Protein AF-A0A6C0DYZ7-F1 (afdb_monomer_lite)

Foldseek 3Di:
DAEAAVVVVVVPFDEEEDAPDADLVSQVVVCVVVVGFKYKYKYKDKDWAQALVPFDADPVRWTKDKDFDDLSFQKKFPKDKPPDDPQKQKWKQWANDIDHNVLDGMDGCLLAVPITIIIMITGNDGDDGTDMMMIMIMGMHGDPVVSVVNNDYFYDYSFWTRHPNRIDGD

Radius of gyration: 17.22 Å; chains: 1; bounding box: 36×36×48 Å

Structure (mmCIF, N/CA/C/O backbone):
data_AF-A0A6C0DYZ7-F1
#
_entry.id   AF-A0A6C0DYZ7-F1
#
loop_
_atom_site.group_PDB
_atom_site.id
_atom_site.type_symbol
_atom_site.label_atom_id
_atom_site.label_alt_id
_atom_site.label_comp_id
_atom_site.label_asym_id
_atom_site.label_entity_id
_atom_site.label_seq_id
_atom_site.pdbx_PDB_ins_code
_atom_site.Cartn_x
_atom_site.Cartn_y
_atom_site.Cartn_z
_atom_site.occupancy
_atom_site.B_iso_or_equiv
_atom_site.auth_seq_id
_atom_site.auth_comp_id
_atom_site.auth_asym_id
_atom_site.auth_atom_id
_atom_site.pdbx_PDB_model_num
ATOM 1 N N . MET A 1 1 ? 19.103 14.067 -11.390 1.00 76.19 1 MET A N 1
ATOM 2 C CA . MET A 1 1 ? 18.031 13.194 -10.866 1.00 76.19 1 MET A CA 1
ATOM 3 C C . MET A 1 1 ? 16.861 13.281 -11.831 1.00 76.19 1 MET A C 1
ATOM 5 O O . MET A 1 1 ? 16.447 14.393 -12.130 1.00 76.19 1 MET A O 1
ATOM 9 N N . ASN A 1 2 ? 16.409 12.158 -12.394 1.00 92.50 2 ASN A N 1
ATOM 10 C CA . ASN A 1 2 ? 15.267 12.148 -13.316 1.00 92.50 2 ASN A CA 1
ATOM 11 C C . ASN A 1 2 ? 13.957 12.341 -12.534 1.00 92.50 2 ASN A C 1
ATOM 13 O O . ASN A 1 2 ? 13.883 11.895 -11.391 1.00 92.50 2 ASN A O 1
ATOM 17 N N . THR A 1 3 ? 12.948 12.979 -13.130 1.00 97.12 3 THR A N 1
ATOM 18 C CA . THR A 1 3 ? 11.605 13.087 -12.534 1.00 97.12 3 THR A CA 1
ATOM 19 C C . THR A 1 3 ? 10.649 12.155 -13.268 1.00 97.12 3 THR A C 1
ATOM 21 O O . THR A 1 3 ? 10.633 12.126 -14.495 1.00 97.12 3 THR A O 1
ATOM 24 N N . ILE A 1 4 ? 9.866 11.379 -12.525 1.00 97.62 4 ILE A N 1
ATOM 25 C CA . ILE A 1 4 ? 8.902 10.413 -13.049 1.00 97.62 4 ILE A CA 1
ATOM 26 C C . ILE A 1 4 ? 7.513 10.791 -12.540 1.00 97.62 4 ILE A C 1
ATOM 28 O O . ILE A 1 4 ? 7.308 10.916 -11.334 1.00 97.62 4 ILE A O 1
ATOM 32 N N . ASN A 1 5 ? 6.549 10.924 -13.451 1.00 97.06 5 ASN A N 1
ATOM 33 C CA . ASN A 1 5 ? 5.136 10.891 -13.095 1.00 97.06 5 ASN A CA 1
ATOM 34 C C . ASN A 1 5 ? 4.718 9.424 -12.899 1.00 97.06 5 ASN A C 1
ATOM 36 O O . ASN A 1 5 ? 4.830 8.614 -13.822 1.00 97.06 5 ASN A O 1
ATOM 40 N N . TYR A 1 6 ? 4.278 9.065 -11.694 1.00 95.75 6 TYR A N 1
ATOM 41 C CA . TYR A 1 6 ? 3.968 7.680 -11.340 1.00 95.75 6 TYR A CA 1
ATOM 42 C C . TYR A 1 6 ? 2.795 7.111 -12.146 1.00 95.75 6 TYR A C 1
ATOM 44 O O . TYR A 1 6 ? 2.868 5.987 -12.645 1.00 95.75 6 TYR A O 1
ATOM 52 N N . ASN A 1 7 ? 1.742 7.908 -12.327 1.00 94.50 7 ASN A N 1
ATOM 53 C CA . ASN A 1 7 ? 0.546 7.498 -13.054 1.00 94.50 7 ASN A CA 1
ATOM 54 C C . ASN A 1 7 ? 0.861 7.183 -14.525 1.00 94.50 7 ASN A C 1
ATOM 56 O O . ASN A 1 7 ? 0.364 6.199 -15.071 1.00 94.50 7 ASN A O 1
ATOM 60 N N . GLU A 1 8 ? 1.710 7.982 -15.172 1.00 96.06 8 GLU A N 1
ATOM 61 C CA . GLU A 1 8 ? 2.194 7.702 -16.529 1.00 96.06 8 GLU A CA 1
ATOM 62 C C . GLU A 1 8 ? 3.143 6.503 -16.566 1.00 96.06 8 GLU A C 1
ATOM 64 O O . GLU A 1 8 ? 3.070 5.681 -17.480 1.00 96.06 8 GLU A O 1
ATOM 69 N N . PHE A 1 9 ? 4.017 6.369 -15.566 1.00 95.56 9 PHE A N 1
ATOM 70 C CA . PHE A 1 9 ? 4.931 5.238 -15.458 1.00 95.56 9 PHE A CA 1
ATOM 71 C C . PHE A 1 9 ? 4.177 3.906 -15.403 1.00 95.56 9 PHE A C 1
ATOM 73 O O . PHE A 1 9 ? 4.441 3.041 -16.233 1.00 95.56 9 PHE A O 1
ATOM 80 N N . ILE A 1 10 ? 3.206 3.757 -14.495 1.00 95.19 10 ILE A N 1
ATOM 81 C CA . ILE A 1 10 ? 2.437 2.513 -14.331 1.00 95.19 10 ILE A CA 1
ATOM 82 C C . ILE A 1 10 ? 1.610 2.175 -15.572 1.00 95.19 10 ILE A C 1
ATOM 84 O O . ILE A 1 10 ? 1.558 1.010 -15.963 1.00 95.19 10 ILE A O 1
ATOM 88 N N . LYS A 1 11 ? 0.998 3.172 -16.228 1.00 95.31 11 LYS A N 1
ATOM 89 C CA . LYS A 1 11 ? 0.181 2.957 -17.439 1.00 95.31 11 LYS A CA 1
ATOM 90 C C . LYS A 1 11 ? 0.958 2.331 -18.598 1.00 95.31 11 LYS A C 1
ATOM 92 O O . LYS A 1 11 ? 0.350 1.682 -19.442 1.00 95.31 11 LYS A O 1
ATOM 97 N N . ASN A 1 12 ? 2.274 2.521 -18.639 1.00 94.81 12 ASN A N 1
ATOM 98 C CA . ASN A 1 12 ? 3.136 2.014 -19.705 1.00 94.81 12 ASN A CA 1
ATOM 99 C C . ASN A 1 12 ? 3.714 0.616 -19.420 1.00 94.81 12 ASN A C 1
ATOM 101 O O . ASN A 1 12 ? 4.513 0.119 -20.212 1.00 94.81 12 ASN A O 1
ATOM 105 N N . LEU A 1 13 ? 3.353 -0.018 -18.300 1.00 96.19 13 LEU A N 1
ATOM 106 C CA . LEU A 1 13 ? 3.881 -1.324 -17.911 1.00 96.19 13 LEU A CA 1
ATOM 107 C C . LEU A 1 13 ? 2.876 -2.445 -18.160 1.00 96.19 13 LEU A C 1
ATOM 109 O O . LEU A 1 13 ? 1.675 -2.307 -17.933 1.00 96.19 13 LEU A O 1
ATOM 113 N N . THR A 1 14 ? 3.393 -3.609 -18.550 1.00 96.69 14 THR A N 1
ATOM 114 C CA . THR A 1 14 ? 2.618 -4.850 -18.553 1.00 96.69 14 THR A CA 1
ATOM 115 C C . THR A 1 14 ? 2.570 -5.415 -17.138 1.00 96.69 14 THR A C 1
ATOM 117 O O . THR A 1 14 ? 3.586 -5.863 -16.600 1.00 96.69 14 THR A O 1
ATOM 120 N N . ILE A 1 15 ? 1.378 -5.417 -16.546 1.00 97.00 15 ILE A N 1
ATOM 121 C CA . ILE A 1 15 ? 1.140 -5.883 -15.179 1.00 97.00 15 ILE A CA 1
ATOM 122 C C . ILE A 1 15 ? 0.186 -7.076 -15.224 1.00 97.00 15 ILE A C 1
ATOM 124 O O . ILE A 1 15 ? -0.907 -6.964 -15.778 1.00 97.00 15 ILE A O 1
ATOM 128 N N . LYS A 1 16 ? 0.563 -8.209 -14.620 1.00 97.44 16 LYS A N 1
ATOM 129 C CA . LYS A 1 16 ? -0.352 -9.351 -14.428 1.00 97.44 16 LYS A CA 1
ATOM 130 C C . LYS A 1 16 ? -0.602 -9.621 -12.954 1.00 97.44 16 LYS A C 1
ATOM 132 O O . LYS A 1 16 ? 0.279 -9.450 -12.116 1.00 97.44 16 LYS A O 1
ATOM 137 N N . HIS A 1 17 ? -1.808 -10.075 -12.641 1.00 97.50 17 HIS A N 1
ATOM 138 C CA . HIS A 1 17 ? -2.162 -10.525 -11.302 1.00 97.50 17 HIS A CA 1
ATOM 139 C C . HIS A 1 17 ? -1.966 -12.035 -11.162 1.00 97.50 17 HIS A C 1
ATOM 141 O O . HIS A 1 17 ? -2.409 -12.796 -12.021 1.00 97.50 17 HIS A O 1
ATOM 147 N N . CYS A 1 18 ? -1.322 -12.462 -10.078 1.00 97.25 18 CYS A N 1
ATOM 148 C CA . CYS A 1 18 ? -1.183 -13.862 -9.708 1.00 97.25 18 CYS A CA 1
ATOM 149 C C . CYS A 1 18 ? -2.230 -14.221 -8.650 1.00 97.25 18 CYS A C 1
ATOM 151 O O . CYS A 1 18 ? -2.113 -13.836 -7.488 1.00 97.25 18 CYS A O 1
ATOM 153 N N . ASN A 1 19 ? -3.245 -14.987 -9.055 1.00 95.12 19 ASN A N 1
ATOM 154 C CA . ASN A 1 19 ? -4.338 -15.406 -8.168 1.00 95.12 19 ASN A CA 1
ATOM 155 C C . ASN A 1 19 ? -3.908 -16.440 -7.114 1.00 95.12 19 ASN A C 1
ATOM 157 O O . ASN A 1 19 ? -4.602 -16.636 -6.119 1.00 95.12 19 ASN A O 1
ATOM 161 N N . THR A 1 20 ? -2.806 -17.153 -7.351 1.00 94.44 20 THR A N 1
ATOM 162 C CA . THR A 1 20 ? -2.346 -18.255 -6.494 1.00 94.44 20 THR A CA 1
ATOM 163 C C . THR A 1 20 ? -1.288 -17.820 -5.486 1.00 94.44 20 THR A C 1
ATOM 165 O O . THR A 1 20 ? -1.137 -18.474 -4.452 1.00 94.44 20 THR A O 1
ATOM 168 N N . ALA A 1 21 ? -0.576 -16.722 -5.753 1.00 95.19 21 ALA A N 1
ATOM 169 C CA . ALA A 1 21 ? 0.448 -16.208 -4.859 1.00 95.19 21 ALA A CA 1
ATOM 170 C C . ALA A 1 21 ? -0.175 -15.612 -3.591 1.00 95.19 21 ALA A C 1
ATOM 172 O O . ALA A 1 21 ? -1.051 -14.750 -3.648 1.00 95.19 21 ALA A O 1
ATOM 173 N N . LYS A 1 22 ? 0.316 -16.064 -2.434 1.00 89.81 22 LY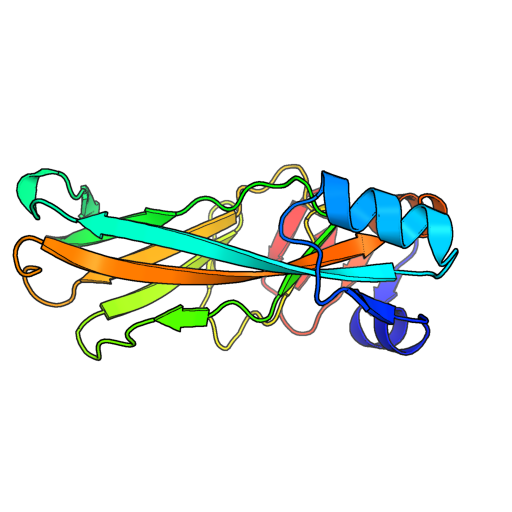S A N 1
ATOM 174 C CA . LYS A 1 22 ? -0.134 -15.609 -1.104 1.00 89.81 22 LYS A CA 1
ATOM 175 C C . LYS A 1 22 ? 0.942 -14.844 -0.338 1.00 89.81 22 LYS A C 1
ATOM 177 O O . LYS A 1 22 ? 0.695 -14.365 0.763 1.00 89.81 22 LYS A O 1
ATOM 182 N N . ASN A 1 23 ? 2.152 -14.785 -0.882 1.00 93.00 23 ASN A N 1
ATOM 183 C CA . ASN A 1 23 ? 3.322 -14.170 -0.268 1.00 93.00 23 ASN A CA 1
ATOM 184 C C . ASN A 1 23 ? 4.342 -13.780 -1.348 1.00 93.00 23 ASN A C 1
ATOM 186 O O . ASN A 1 23 ? 4.192 -14.149 -2.514 1.00 93.00 23 ASN A O 1
ATOM 190 N N . PHE A 1 24 ? 5.389 -13.064 -0.937 1.00 94.38 24 PHE A N 1
ATOM 191 C CA . PHE A 1 24 ? 6.457 -12.612 -1.829 1.00 94.38 24 PHE A CA 1
ATOM 192 C C . PHE A 1 24 ? 7.108 -13.761 -2.610 1.00 94.38 24 PHE A C 1
ATOM 194 O O . PHE A 1 24 ? 7.247 -13.662 -3.823 1.00 94.38 24 PHE A O 1
ATOM 201 N N . GLN A 1 25 ? 7.446 -14.870 -1.944 1.00 94.69 25 GLN A N 1
ATOM 202 C CA . GLN A 1 25 ? 8.148 -15.998 -2.566 1.00 94.69 25 GLN A CA 1
ATOM 203 C C . GLN A 1 25 ? 7.355 -16.607 -3.734 1.00 94.69 25 GLN A C 1
ATOM 205 O O . GLN A 1 25 ? 7.865 -16.715 -4.846 1.00 94.69 25 GLN A O 1
ATOM 210 N N . SER A 1 26 ? 6.082 -16.938 -3.508 1.00 95.12 26 SER A N 1
ATOM 211 C CA . SER A 1 26 ? 5.203 -17.484 -4.556 1.00 95.12 26 SER A CA 1
ATOM 212 C C . SER A 1 26 ? 4.940 -16.486 -5.693 1.00 95.12 26 SER A C 1
ATOM 214 O O . SER A 1 26 ? 4.834 -16.876 -6.856 1.00 95.12 26 SER A O 1
ATOM 216 N N . ALA A 1 27 ? 4.874 -15.187 -5.388 1.00 96.00 27 ALA A N 1
ATOM 217 C CA . ALA A 1 27 ? 4.753 -14.147 -6.406 1.00 96.00 27 ALA A CA 1
ATOM 218 C C . ALA A 1 27 ? 6.046 -13.977 -7.224 1.00 96.00 27 ALA A C 1
ATOM 220 O O . ALA A 1 27 ? 5.977 -13.746 -8.432 1.00 96.00 27 ALA A O 1
ATOM 221 N N . LEU A 1 28 ? 7.215 -14.123 -6.593 1.00 94.94 28 LEU A N 1
ATOM 222 C CA . LEU A 1 28 ? 8.518 -14.064 -7.250 1.00 94.94 28 LEU A CA 1
ATOM 223 C C . LEU A 1 28 ? 8.712 -15.241 -8.214 1.00 94.94 28 LEU A C 1
ATOM 225 O O . LEU A 1 28 ? 9.162 -15.038 -9.339 1.00 94.94 28 LEU A O 1
ATOM 229 N N . GLU A 1 29 ? 8.326 -16.452 -7.812 1.00 95.25 29 GLU A N 1
ATOM 230 C CA . GLU A 1 29 ? 8.347 -17.637 -8.681 1.00 95.25 29 GLU A CA 1
ATOM 231 C C . GLU A 1 29 ? 7.492 -17.428 -9.937 1.00 95.25 29 GLU A C 1
ATOM 233 O O . GLU A 1 29 ? 7.956 -17.668 -11.054 1.00 95.25 29 GLU A O 1
ATOM 238 N N . TYR A 1 30 ? 6.278 -16.898 -9.769 1.00 95.81 30 TYR A N 1
ATOM 239 C CA . TYR A 1 30 ? 5.398 -16.554 -10.885 1.00 95.81 30 TYR A CA 1
ATOM 240 C C . TYR A 1 30 ? 5.999 -15.462 -11.785 1.00 95.81 30 TYR A C 1
ATOM 242 O O . TYR A 1 30 ? 5.983 -15.577 -13.009 1.00 95.81 30 TYR A O 1
ATOM 250 N N . TYR A 1 31 ? 6.594 -14.421 -11.195 1.00 95.19 31 TYR A N 1
ATOM 251 C CA . TYR A 1 31 ? 7.293 -13.370 -11.939 1.00 95.19 31 TYR A CA 1
ATOM 252 C C . TYR A 1 31 ? 8.418 -13.928 -12.827 1.00 95.19 31 TYR A C 1
ATOM 254 O O . TYR A 1 31 ? 8.509 -13.564 -14.002 1.00 95.19 31 TYR A O 1
ATOM 262 N N . VAL A 1 32 ? 9.240 -14.844 -12.301 1.00 93.62 32 VAL A N 1
ATOM 263 C CA . VAL A 1 32 ? 10.344 -15.475 -13.048 1.00 93.62 32 VAL A CA 1
ATOM 264 C C . VAL A 1 32 ? 9.833 -16.290 -14.242 1.00 93.62 32 VAL A C 1
ATOM 266 O O . VAL A 1 32 ? 10.481 -16.306 -15.292 1.00 93.62 32 VAL A O 1
ATOM 269 N N . GLN A 1 33 ? 8.677 -16.943 -14.102 1.00 93.25 33 GLN A N 1
ATOM 270 C CA . GLN A 1 33 ? 8.045 -17.714 -15.176 1.00 93.25 33 GLN A CA 1
ATOM 271 C C . GLN A 1 33 ? 7.471 -16.811 -16.274 1.00 93.25 33 GLN A C 1
ATOM 273 O O . GLN A 1 33 ? 7.686 -17.068 -17.457 1.00 93.25 33 GLN A O 1
ATOM 278 N N . GLU A 1 34 ? 6.777 -15.740 -15.890 1.00 92.31 34 GLU A N 1
ATOM 279 C CA . GLU A 1 34 ? 6.059 -14.868 -16.824 1.00 92.31 34 GLU A CA 1
ATOM 280 C C . GLU A 1 34 ? 6.963 -13.875 -17.567 1.00 92.31 34 GLU A C 1
ATOM 282 O O . GLU A 1 34 ? 6.628 -13.469 -18.679 1.00 92.31 34 GLU A O 1
ATOM 287 N N . ARG A 1 35 ? 8.096 -13.466 -16.971 1.00 87.56 35 ARG A N 1
ATOM 288 C CA . ARG A 1 35 ? 9.039 -12.477 -17.542 1.00 87.56 35 ARG A CA 1
ATOM 289 C C . ARG A 1 35 ? 8.364 -11.177 -18.011 1.00 87.56 35 ARG A C 1
ATOM 291 O O . ARG A 1 35 ? 8.661 -10.650 -19.082 1.00 87.56 35 ARG A O 1
ATOM 298 N N . ILE A 1 36 ? 7.444 -10.665 -17.202 1.00 93.56 36 ILE A N 1
ATOM 299 C CA . ILE A 1 36 ? 6.714 -9.409 -17.439 1.00 93.56 36 ILE A CA 1
ATOM 300 C C . ILE A 1 36 ? 7.305 -8.256 -16.625 1.00 93.56 36 ILE A C 1
ATOM 302 O O . ILE A 1 36 ? 8.150 -8.472 -15.765 1.00 93.56 36 ILE A O 1
ATOM 306 N N . ASN A 1 37 ? 6.837 -7.024 -16.850 1.00 96.50 37 ASN A N 1
ATOM 307 C CA . ASN A 1 37 ? 7.344 -5.868 -16.106 1.00 96.50 37 ASN A CA 1
ATOM 308 C C . ASN A 1 37 ? 7.025 -5.947 -14.608 1.00 96.50 37 ASN A C 1
ATOM 310 O O . ASN A 1 37 ? 7.877 -5.619 -13.781 1.00 96.50 37 ASN A O 1
ATOM 314 N N . MET A 1 38 ? 5.793 -6.339 -14.261 1.00 97.00 38 MET A N 1
ATOM 315 C CA . MET A 1 38 ? 5.340 -6.409 -12.873 1.00 97.00 38 MET A CA 1
ATOM 316 C C . MET A 1 38 ? 4.308 -7.513 -12.646 1.00 97.00 38 MET A C 1
ATOM 318 O O . MET A 1 38 ? 3.418 -7.739 -13.467 1.00 97.00 38 MET A O 1
ATOM 322 N N . VAL A 1 39 ? 4.375 -8.133 -11.472 1.00 97.69 39 VAL A N 1
ATOM 323 C CA . VAL A 1 39 ? 3.362 -9.053 -10.947 1.00 97.69 39 VAL A CA 1
ATOM 324 C C . VAL A 1 39 ? 2.685 -8.418 -9.744 1.00 97.69 39 VAL A C 1
ATOM 326 O O . VAL A 1 39 ? 3.351 -7.824 -8.900 1.00 97.69 39 VAL A O 1
ATOM 329 N N . THR A 1 40 ? 1.369 -8.589 -9.638 1.00 97.88 40 THR A N 1
ATOM 330 C CA . THR A 1 40 ? 0.615 -8.273 -8.419 1.00 97.88 40 THR A CA 1
ATOM 331 C C . THR A 1 40 ? 0.121 -9.529 -7.725 1.00 97.88 40 THR A C 1
ATOM 333 O O . THR A 1 40 ? -0.180 -10.524 -8.380 1.00 97.88 40 THR A O 1
ATOM 336 N N . TYR A 1 41 ? -0.015 -9.469 -6.405 1.00 97.56 41 TYR A N 1
ATOM 337 C CA . TYR A 1 41 ? -0.592 -10.532 -5.585 1.00 97.56 41 TYR A CA 1
ATOM 338 C C . TYR A 1 41 ? -1.260 -9.938 -4.345 1.00 97.56 41 TYR A C 1
ATOM 340 O O . TYR A 1 41 ? -0.892 -8.852 -3.890 1.00 97.56 41 TYR A O 1
ATOM 348 N N . ASN A 1 42 ? -2.246 -10.641 -3.793 1.00 96.94 42 ASN A N 1
ATOM 349 C CA . ASN A 1 42 ? -2.959 -10.180 -2.606 1.00 96.94 42 ASN A CA 1
ATOM 350 C C . ASN A 1 42 ? -2.402 -10.852 -1.349 1.00 96.94 42 ASN A C 1
ATOM 352 O O . ASN A 1 42 ? -2.137 -12.054 -1.338 1.00 96.94 42 ASN A O 1
ATOM 356 N N . THR A 1 43 ? -2.280 -10.088 -0.269 1.00 95.50 43 THR A N 1
ATOM 357 C CA . THR A 1 43 ? -2.057 -10.622 1.078 1.00 95.50 43 THR A CA 1
ATOM 358 C C . THR A 1 43 ? -3.233 -10.259 1.969 1.00 95.50 43 THR A C 1
ATOM 360 O O . THR A 1 43 ? -3.923 -9.262 1.759 1.00 95.50 43 THR A O 1
ATOM 363 N N . THR A 1 44 ? -3.518 -11.116 2.944 1.00 95.12 44 THR A N 1
ATOM 364 C CA . THR A 1 44 ? -4.576 -10.902 3.934 1.00 95.12 44 THR A CA 1
ATOM 365 C C . THR A 1 44 ? -4.016 -11.231 5.300 1.00 95.12 44 THR A C 1
ATOM 367 O O . THR A 1 44 ? -3.533 -12.340 5.518 1.00 95.12 44 THR A O 1
ATOM 370 N N . ASN A 1 45 ? -4.079 -10.263 6.204 1.00 94.00 45 ASN A N 1
ATOM 371 C CA . ASN A 1 45 ? -3.619 -10.407 7.576 1.00 94.00 45 ASN A CA 1
ATOM 372 C C . ASN A 1 45 ? -4.836 -10.386 8.492 1.00 94.00 45 ASN A C 1
ATOM 374 O O . ASN A 1 45 ? -5.619 -9.441 8.440 1.00 94.00 45 ASN A O 1
ATOM 378 N N . LYS A 1 46 ? -5.000 -11.438 9.293 1.00 93.88 46 LYS A N 1
ATOM 379 C CA . LYS A 1 46 ? -6.094 -11.579 10.253 1.00 93.88 46 LYS A CA 1
ATOM 380 C C . LYS A 1 46 ? -5.623 -11.137 11.636 1.00 93.88 46 LYS A C 1
ATOM 382 O O . LYS A 1 46 ? -4.570 -11.580 12.089 1.00 93.88 46 LYS A O 1
ATOM 387 N N . PHE A 1 47 ? -6.435 -10.338 12.315 1.00 90.56 47 PHE A N 1
ATOM 388 C CA . PHE A 1 47 ? -6.171 -9.832 13.655 1.00 90.56 47 PHE A CA 1
ATOM 389 C C . PHE A 1 47 ? -7.350 -10.111 14.579 1.00 90.56 47 PHE A C 1
ATOM 391 O O . PHE A 1 47 ? -8.506 -10.022 14.171 1.00 90.56 47 PHE A O 1
ATOM 398 N N . LEU A 1 48 ? -7.038 -10.423 15.836 1.00 88.19 48 LEU A N 1
ATOM 399 C CA . LEU A 1 48 ? -8.013 -10.597 16.905 1.00 88.19 48 LEU A CA 1
ATOM 400 C C . LE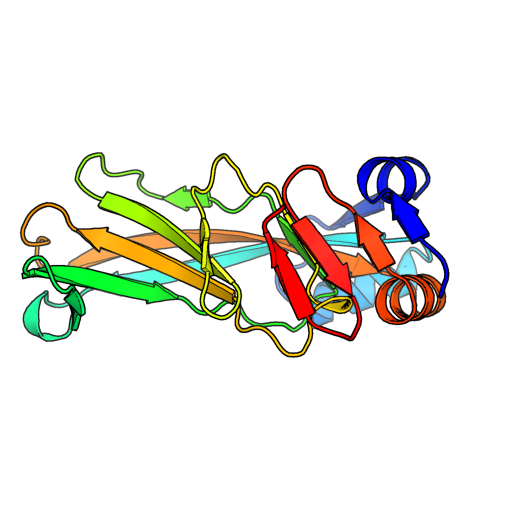U A 1 48 ? -7.587 -9.754 18.107 1.00 88.19 48 LEU A C 1
ATOM 402 O O . LEU A 1 48 ? -6.536 -9.989 18.706 1.00 88.19 48 LEU A O 1
ATOM 406 N N . LEU A 1 49 ? -8.403 -8.762 18.449 1.00 83.25 49 LEU A N 1
ATOM 407 C CA . LEU A 1 49 ? -8.209 -7.912 19.616 1.00 83.25 49 LEU A CA 1
ATOM 408 C C . LEU A 1 49 ? -8.914 -8.528 20.818 1.00 83.25 49 LEU A C 1
ATOM 410 O O . LEU A 1 49 ? -10.116 -8.362 21.001 1.00 83.25 49 LEU A O 1
ATOM 414 N N . PHE A 1 50 ? -8.150 -9.225 21.655 1.00 73.44 50 PHE A N 1
ATOM 415 C CA . PHE A 1 50 ? -8.678 -9.893 22.847 1.00 73.44 50 PHE A CA 1
ATOM 416 C C . PHE A 1 50 ? -9.220 -8.910 23.896 1.00 73.44 50 PHE A C 1
ATOM 418 O O . PHE A 1 50 ? -10.250 -9.174 24.507 1.00 73.44 50 PHE A O 1
ATOM 425 N N . SER A 1 51 ? -8.559 -7.765 24.105 1.00 69.25 51 SER A N 1
ATOM 426 C CA . SER A 1 51 ? -9.007 -6.749 25.065 1.00 69.25 51 SER A CA 1
ATOM 427 C C . SER A 1 51 ? -8.501 -5.351 24.712 1.00 69.25 51 SER A C 1
ATOM 429 O O . SER A 1 51 ? -7.348 -5.179 24.310 1.00 69.25 51 SER A O 1
ATOM 431 N N . ALA A 1 52 ? -9.346 -4.343 24.955 1.00 66.25 52 ALA A N 1
ATOM 432 C CA . ALA A 1 52 ? -8.998 -2.927 24.844 1.00 66.25 52 ALA A CA 1
ATOM 433 C C . ALA A 1 52 ? -7.840 -2.515 25.773 1.00 66.25 52 ALA A C 1
ATOM 435 O O . ALA A 1 52 ? -7.149 -1.543 25.492 1.00 66.25 52 ALA A O 1
ATOM 436 N N . GLY A 1 53 ? -7.601 -3.256 26.865 1.00 65.88 53 GLY A N 1
ATOM 437 C CA . GLY A 1 53 ? -6.551 -2.941 27.842 1.00 65.88 53 GLY A CA 1
ATOM 438 C C . GLY A 1 53 ? -5.119 -3.044 27.303 1.00 65.88 53 GLY A C 1
ATOM 439 O O . GLY A 1 53 ? -4.205 -2.510 27.923 1.00 65.88 53 GLY A O 1
ATOM 440 N N . PHE A 1 54 ? -4.919 -3.694 26.152 1.00 73.88 54 PHE A N 1
ATOM 441 C CA . PHE A 1 54 ? -3.620 -3.776 25.472 1.00 73.88 54 PHE A CA 1
ATOM 442 C C . PHE A 1 54 ? -3.447 -2.726 24.368 1.00 73.88 54 PHE A C 1
ATOM 444 O O . PHE A 1 54 ? -2.382 -2.654 23.753 1.00 73.88 54 PHE A O 1
ATOM 451 N N . LEU A 1 55 ? -4.484 -1.933 24.089 1.00 84.44 55 LEU A N 1
ATOM 452 C CA . LEU A 1 55 ? -4.425 -0.884 23.082 1.00 84.44 55 LEU A CA 1
ATOM 453 C C . LEU A 1 55 ? -3.806 0.381 23.670 1.00 84.44 55 LEU A C 1
ATOM 455 O O . LEU A 1 55 ? -4.054 0.755 24.816 1.00 84.44 55 LEU A O 1
ATOM 459 N N . GLN A 1 56 ? -3.017 1.061 22.847 1.00 86.00 56 GLN A N 1
ATOM 460 C CA . GLN A 1 56 ? -2.520 2.391 23.173 1.00 86.00 56 GLN A CA 1
ATOM 461 C C . GLN A 1 56 ? -3.664 3.399 23.033 1.00 86.00 56 GLN A C 1
ATOM 463 O O . GLN A 1 56 ? -4.558 3.205 22.209 1.00 86.00 56 GLN A O 1
ATOM 468 N N . ALA A 1 57 ? -3.633 4.467 23.827 1.00 87.88 57 ALA A N 1
ATOM 469 C CA . ALA A 1 57 ? -4.542 5.599 23.681 1.00 87.88 57 ALA A CA 1
ATOM 470 C C . ALA A 1 57 ? -3.827 6.752 22.965 1.00 87.88 57 ALA A C 1
ATOM 472 O O . ALA A 1 57 ? -2.636 6.981 23.190 1.00 87.88 57 ALA A O 1
ATOM 473 N N . ASP A 1 58 ? -4.537 7.452 22.083 1.00 88.25 58 ASP A N 1
ATOM 474 C CA . ASP A 1 58 ? -4.050 8.684 21.468 1.00 88.25 58 ASP A CA 1
ATOM 475 C C . ASP A 1 58 ? -4.183 9.887 22.421 1.00 88.25 58 ASP A C 1
ATOM 477 O O . ASP A 1 58 ? -4.676 9.773 23.545 1.00 88.25 58 ASP A O 1
ATOM 481 N N . GLU A 1 59 ? -3.742 11.062 21.968 1.00 88.00 59 GLU A N 1
ATOM 482 C CA . GLU A 1 59 ? -3.798 12.313 22.742 1.00 88.00 59 GLU A CA 1
ATOM 483 C C . GLU A 1 59 ? -5.229 12.729 23.129 1.00 88.00 59 GLU A C 1
ATOM 485 O O . GLU A 1 59 ? -5.414 13.489 24.077 1.00 88.00 59 GLU A O 1
ATOM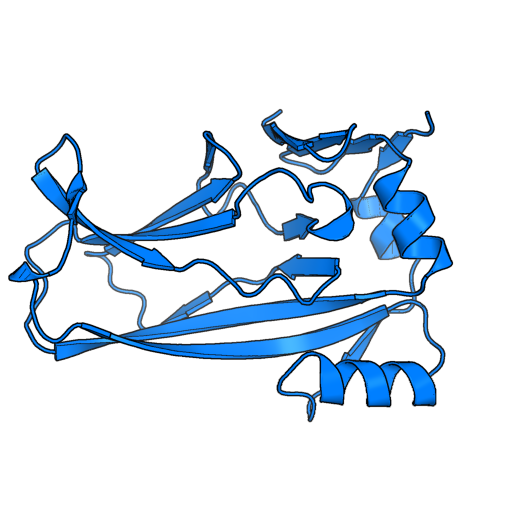 490 N N . ASN A 1 60 ? -6.242 12.211 22.429 1.00 87.56 60 ASN A N 1
ATOM 491 C CA . ASN A 1 60 ? -7.655 12.466 22.698 1.00 87.56 60 ASN A CA 1
ATOM 492 C C . ASN A 1 60 ? -8.294 11.368 23.568 1.00 87.56 60 ASN A C 1
ATOM 494 O O . ASN A 1 60 ? -9.499 11.407 23.812 1.00 87.56 60 ASN A O 1
ATOM 498 N N . GLY A 1 61 ? -7.514 10.381 24.022 1.00 86.38 61 GLY A N 1
ATOM 499 C CA . GLY A 1 61 ? -7.991 9.253 24.818 1.00 86.38 61 GLY A CA 1
ATOM 500 C C . GLY A 1 61 ? -8.653 8.131 24.011 1.00 86.38 61 GLY A C 1
ATOM 501 O O . GLY A 1 61 ? -9.201 7.210 24.616 1.00 86.38 61 GLY A O 1
ATOM 502 N N . ASN A 1 62 ? -8.603 8.165 22.674 1.00 90.69 62 ASN A N 1
ATOM 503 C CA . ASN A 1 62 ? -9.144 7.091 21.840 1.00 90.69 62 ASN A CA 1
ATOM 504 C C . ASN A 1 62 ? -8.147 5.940 21.733 1.00 90.69 62 ASN A C 1
ATOM 506 O O . ASN A 1 62 ? -6.964 6.150 21.457 1.00 90.69 62 ASN A O 1
ATOM 510 N N . TYR A 1 63 ? -8.631 4.710 21.880 1.00 90.94 63 TYR A N 1
ATOM 511 C CA . TYR A 1 63 ? -7.796 3.527 21.707 1.00 90.94 63 TYR A CA 1
ATOM 512 C C . TYR A 1 63 ? -7.452 3.310 20.234 1.00 90.94 63 TYR A C 1
ATOM 514 O O . TYR A 1 63 ? -8.289 3.521 19.355 1.00 90.94 63 TYR A O 1
ATOM 522 N N . PHE A 1 64 ? -6.241 2.842 19.943 1.00 92.12 64 PHE A N 1
ATOM 523 C CA . PHE A 1 64 ? -5.847 2.505 18.581 1.00 92.12 64 PHE A CA 1
ATOM 524 C C . PHE A 1 64 ? -4.954 1.269 18.496 1.00 92.12 64 PHE A C 1
ATOM 526 O O . PHE A 1 64 ? -4.247 0.899 19.434 1.00 92.12 64 PHE A O 1
ATOM 533 N N . TYR A 1 65 ? -4.979 0.658 17.314 1.00 91.19 65 TYR A N 1
ATOM 534 C CA . TYR A 1 65 ? -4.075 -0.401 16.890 1.00 91.19 65 TYR A CA 1
ATOM 535 C C . TYR A 1 65 ? -3.299 0.048 15.648 1.00 91.19 65 TYR A C 1
ATOM 537 O O . TYR A 1 65 ? -3.884 0.621 14.728 1.00 91.19 65 TYR A O 1
ATOM 545 N N . GLU A 1 66 ? -1.994 -0.226 15.605 1.00 92.94 66 GLU A N 1
ATOM 546 C CA . GLU A 1 66 ? -1.161 0.010 14.423 1.00 92.94 66 GLU A CA 1
ATOM 547 C C . GLU A 1 66 ? -0.695 -1.307 13.821 1.00 92.94 66 GLU A C 1
ATOM 549 O O . GLU A 1 66 ? -0.024 -2.109 14.467 1.00 92.94 66 GLU A O 1
ATOM 554 N N . PHE A 1 67 ? -1.004 -1.487 12.544 1.00 93.25 67 PHE A N 1
ATOM 555 C CA . PHE A 1 67 ? -0.440 -2.540 11.724 1.00 93.25 67 PHE A CA 1
ATOM 556 C C . PHE A 1 67 ? 0.690 -1.978 10.861 1.00 93.25 67 PHE A C 1
ATOM 558 O O . PHE A 1 67 ? 0.519 -0.958 10.191 1.00 93.25 67 PHE A O 1
ATOM 565 N N . ILE A 1 68 ? 1.828 -2.668 10.840 1.00 93.81 68 ILE A N 1
ATOM 566 C CA . ILE A 1 68 ? 2.959 -2.360 9.962 1.00 93.81 68 ILE A CA 1
ATOM 567 C C . ILE A 1 68 ? 3.024 -3.452 8.888 1.00 93.81 68 ILE A C 1
ATOM 569 O O . ILE A 1 68 ? 3.387 -4.586 9.210 1.00 93.81 68 ILE A O 1
ATOM 573 N N . PRO A 1 69 ? 2.665 -3.153 7.625 1.00 92.75 69 PRO A N 1
ATOM 574 C CA . PRO A 1 69 ? 2.798 -4.111 6.536 1.00 92.75 69 PRO A CA 1
ATOM 575 C C . PRO A 1 69 ? 4.239 -4.592 6.357 1.00 92.75 69 PRO A C 1
ATOM 577 O O . PRO A 1 69 ? 5.187 -3.806 6.424 1.00 92.75 69 PRO A O 1
ATOM 580 N N . ILE A 1 70 ? 4.398 -5.884 6.064 1.00 89.56 70 ILE A N 1
ATOM 581 C CA . ILE A 1 70 ? 5.689 -6.453 5.660 1.00 89.56 70 ILE A CA 1
ATOM 582 C C . ILE A 1 70 ? 6.120 -5.792 4.346 1.00 89.56 70 ILE A C 1
ATOM 584 O O . ILE A 1 70 ? 5.324 -5.660 3.416 1.00 89.56 70 ILE A O 1
ATOM 588 N N . ARG A 1 71 ? 7.387 -5.378 4.266 1.00 86.31 71 ARG A N 1
ATOM 589 C CA . ARG A 1 71 ? 7.927 -4.570 3.157 1.00 86.31 71 ARG A CA 1
ATOM 590 C C . ARG A 1 71 ? 8.646 -5.403 2.093 1.00 86.31 71 ARG A C 1
ATOM 592 O O . ARG A 1 71 ? 9.460 -4.871 1.346 1.00 86.31 71 ARG A O 1
ATOM 599 N N . ASP A 1 72 ? 8.309 -6.686 1.994 1.00 90.12 72 ASP A N 1
ATOM 600 C CA . ASP A 1 72 ? 8.831 -7.617 0.986 1.00 90.12 72 ASP A CA 1
ATOM 601 C C . ASP A 1 72 ? 8.075 -7.448 -0.342 1.00 90.12 72 ASP A C 1
ATOM 603 O O . ASP A 1 72 ? 7.531 -8.393 -0.904 1.00 90.12 72 ASP A O 1
ATOM 607 N N . CYS A 1 73 ? 7.945 -6.209 -0.805 1.00 95.00 73 CYS A N 1
ATOM 608 C CA . CYS A 1 73 ? 7.323 -5.850 -2.073 1.00 95.00 73 CYS A CA 1
ATOM 609 C C . CYS A 1 73 ? 7.772 -4.447 -2.493 1.00 95.00 73 CYS A C 1
ATOM 611 O O . CYS A 1 73 ? 8.335 -3.687 -1.707 1.00 95.00 73 CYS A O 1
ATOM 613 N N . ASP A 1 74 ? 7.523 -4.099 -3.750 1.00 96.88 74 ASP A N 1
ATOM 614 C CA . ASP A 1 74 ? 7.975 -2.834 -4.321 1.00 96.88 74 ASP A CA 1
ATOM 615 C C . ASP A 1 74 ? 6.923 -1.718 -4.202 1.00 96.88 74 ASP A C 1
ATOM 617 O O . ASP A 1 74 ? 7.279 -0.540 -4.099 1.00 96.88 74 ASP A O 1
ATOM 621 N N . ILE A 1 75 ? 5.635 -2.084 -4.209 1.00 97.12 75 ILE A N 1
ATOM 622 C CA . ILE A 1 75 ? 4.474 -1.186 -4.088 1.00 97.12 75 ILE A CA 1
ATOM 623 C C . ILE A 1 75 ? 3.374 -1.899 -3.298 1.00 97.12 75 ILE A C 1
ATOM 625 O O . ILE A 1 75 ? 3.157 -3.096 -3.498 1.00 97.12 75 ILE A O 1
ATOM 629 N N . ILE A 1 76 ? 2.666 -1.148 -2.456 1.00 96.50 76 ILE A N 1
ATOM 630 C CA . ILE A 1 76 ? 1.451 -1.579 -1.756 1.00 96.50 76 ILE A CA 1
ATOM 631 C C . ILE A 1 76 ? 0.307 -0.659 -2.180 1.00 96.50 76 ILE A C 1
ATOM 633 O O . ILE A 1 76 ? 0.443 0.557 -2.084 1.00 96.50 76 ILE A O 1
ATOM 637 N N . ASP A 1 77 ? -0.820 -1.210 -2.615 1.00 95.44 77 ASP A N 1
ATOM 638 C CA . ASP A 1 77 ? -2.020 -0.438 -2.938 1.00 95.44 77 ASP A CA 1
ATOM 639 C C . ASP A 1 77 ? -3.308 -1.212 -2.603 1.00 95.44 77 ASP A C 1
ATOM 641 O O . ASP A 1 77 ? -3.266 -2.308 -2.029 1.00 95.44 77 ASP A O 1
ATOM 645 N N . ASN A 1 78 ? -4.462 -0.616 -2.938 1.00 94.25 78 ASN A N 1
ATOM 646 C CA . ASN A 1 78 ? -5.788 -1.233 -2.794 1.00 94.25 78 ASN A CA 1
ATOM 647 C C . ASN A 1 78 ? -5.998 -1.849 -1.395 1.00 94.25 78 ASN A C 1
ATOM 649 O O . ASN A 1 78 ? -6.464 -2.980 -1.242 1.00 94.25 78 ASN A O 1
ATOM 653 N N . ILE A 1 79 ? -5.599 -1.087 -0.378 1.00 94.06 79 ILE A N 1
ATOM 654 C CA . ILE A 1 79 ? -5.645 -1.481 1.024 1.00 94.06 79 ILE A CA 1
ATOM 655 C C . ILE A 1 79 ? -7.103 -1.477 1.478 1.00 94.06 79 ILE A C 1
ATOM 657 O O . ILE A 1 79 ? -7.784 -0.455 1.383 1.00 94.06 79 ILE A O 1
ATOM 661 N N . LYS A 1 80 ? -7.584 -2.609 1.990 1.00 92.75 80 LYS A N 1
ATOM 662 C CA . LYS A 1 80 ? -8.949 -2.751 2.515 1.00 92.75 80 LYS A CA 1
ATOM 663 C C . LYS A 1 80 ? -8.922 -3.318 3.920 1.00 92.75 80 LYS A C 1
ATOM 665 O O . LYS A 1 80 ? -8.042 -4.113 4.250 1.00 92.75 80 LYS A O 1
ATOM 670 N N . ILE A 1 81 ? -9.882 -2.899 4.734 1.00 91.56 81 ILE A N 1
ATOM 671 C CA . ILE A 1 81 ? -10.048 -3.376 6.103 1.00 91.56 81 ILE A CA 1
ATOM 672 C C . ILE A 1 81 ? -11.471 -3.888 6.255 1.00 91.56 81 ILE A C 1
ATOM 674 O O . ILE A 1 81 ? -12.404 -3.150 5.951 1.00 91.56 81 ILE A O 1
ATOM 678 N N . ASP A 1 82 ? -11.613 -5.124 6.725 1.00 91.38 82 ASP A N 1
ATOM 679 C CA . ASP A 1 82 ? -12.900 -5.794 6.910 1.00 91.38 82 ASP A CA 1
ATOM 680 C C . ASP A 1 82 ? -13.010 -6.377 8.332 1.00 91.38 82 ASP A C 1
ATOM 682 O O . ASP A 1 82 ? -12.032 -6.939 8.815 1.00 91.38 82 ASP A O 1
ATOM 686 N N . PRO A 1 83 ? -14.164 -6.296 9.016 1.00 85.50 83 PRO A N 1
ATOM 687 C CA . PRO A 1 83 ? -15.330 -5.521 8.616 1.00 85.50 83 PRO A CA 1
ATOM 688 C C . PRO A 1 83 ? -15.053 -4.014 8.714 1.00 85.50 83 PRO A C 1
ATOM 690 O O . PRO A 1 83 ? -14.309 -3.551 9.580 1.00 85.50 83 PRO A O 1
ATOM 693 N N . ILE A 1 84 ? -15.692 -3.237 7.839 1.00 79.94 84 ILE A N 1
ATOM 694 C CA . ILE A 1 84 ? -15.742 -1.783 7.995 1.00 79.94 84 ILE A CA 1
ATOM 695 C C . ILE A 1 84 ? -16.740 -1.472 9.110 1.00 79.94 84 ILE A C 1
ATOM 697 O O . ILE A 1 84 ? -17.947 -1.644 8.941 1.00 79.94 84 ILE A O 1
ATOM 701 N N . ASP A 1 85 ? -16.232 -0.990 10.238 1.00 82.12 85 ASP A N 1
ATOM 702 C CA . ASP A 1 85 ? -17.045 -0.475 11.334 1.00 82.12 85 ASP A CA 1
ATOM 703 C C . ASP A 1 85 ? -17.034 1.060 11.304 1.00 82.12 85 ASP A C 1
ATOM 705 O O . ASP A 1 85 ? -15.975 1.688 11.274 1.00 82.12 85 ASP A O 1
ATOM 709 N N . LYS A 1 86 ? -18.220 1.677 11.334 1.00 84.62 86 LYS A N 1
ATOM 710 C CA . LYS A 1 86 ? -18.384 3.140 11.394 1.00 84.62 86 LYS A CA 1
ATOM 711 C C . LYS A 1 86 ? -17.750 3.761 12.646 1.00 84.62 86 LYS A C 1
ATOM 713 O O . LYS A 1 86 ? -17.429 4.946 12.638 1.00 84.62 86 LYS A O 1
ATOM 718 N N . ASN A 1 87 ? -17.566 2.965 13.698 1.00 88.25 87 ASN A N 1
ATOM 719 C CA . ASN A 1 87 ? -16.933 3.366 14.947 1.00 88.25 87 ASN A CA 1
ATOM 720 C C . ASN A 1 87 ? -15.402 3.215 14.898 1.00 88.25 87 ASN A C 1
ATOM 722 O O . ASN A 1 87 ? -14.729 3.432 15.906 1.00 88.25 87 ASN A O 1
ATOM 726 N N . ILE A 1 88 ? -14.833 2.865 13.738 1.00 89.88 88 ILE A N 1
ATOM 727 C CA . ILE A 1 88 ? -13.392 2.770 13.518 1.00 89.88 88 ILE A CA 1
ATOM 728 C C . ILE A 1 88 ? -12.970 3.780 12.456 1.00 89.88 88 ILE A C 1
ATOM 730 O O . ILE A 1 88 ? -13.391 3.744 11.301 1.00 89.88 88 ILE A O 1
ATOM 734 N N . LYS A 1 89 ? -12.060 4.670 12.841 1.00 93.38 89 LYS A N 1
ATOM 735 C CA . LYS A 1 89 ? -11.387 5.584 11.925 1.00 93.38 89 LYS A CA 1
ATOM 736 C C . LYS A 1 89 ? -10.075 4.969 11.457 1.00 93.38 89 LYS A C 1
ATOM 738 O O . LYS A 1 89 ? -9.197 4.671 12.263 1.00 93.38 89 LYS A O 1
ATOM 743 N N . ILE A 1 90 ? -9.915 4.848 10.144 1.00 93.75 90 ILE A N 1
ATOM 744 C CA . ILE A 1 90 ? -8.687 4.348 9.523 1.00 93.75 90 ILE A CA 1
ATOM 745 C C . ILE A 1 90 ? -7.831 5.539 9.096 1.00 93.75 90 ILE A C 1
ATOM 747 O O . ILE A 1 90 ? -8.316 6.467 8.448 1.00 93.75 90 ILE A O 1
ATOM 751 N N . THR A 1 91 ? -6.550 5.513 9.450 1.00 95.25 91 THR A N 1
ATOM 752 C CA . THR A 1 91 ? -5.559 6.495 8.993 1.00 95.25 91 THR A CA 1
ATOM 753 C C . THR A 1 91 ? -4.282 5.800 8.556 1.00 95.25 91 THR A C 1
ATOM 755 O O . THR A 1 91 ? -3.915 4.746 9.077 1.00 95.25 91 THR A O 1
ATOM 758 N N . TYR A 1 92 ? -3.597 6.394 7.589 1.00 95.50 92 TYR A N 1
ATOM 759 C CA . TYR A 1 92 ? -2.295 5.933 7.128 1.00 95.50 92 TYR A CA 1
ATOM 760 C C . TYR A 1 92 ? -1.213 6.847 7.679 1.00 95.50 92 TYR A C 1
ATOM 762 O O . TYR A 1 92 ? -1.370 8.063 7.684 1.00 95.50 92 TYR A O 1
ATOM 770 N N . HIS A 1 93 ? -0.113 6.265 8.140 1.00 94.69 93 HIS A N 1
ATOM 771 C CA . HIS A 1 93 ? 1.039 6.994 8.654 1.00 94.69 93 HIS A CA 1
ATOM 772 C C . HIS A 1 93 ? 2.252 6.601 7.826 1.00 94.69 93 HIS A C 1
ATOM 774 O O . HIS A 1 93 ? 2.675 5.447 7.861 1.00 94.69 93 HIS A O 1
ATOM 780 N N . ILE A 1 94 ? 2.784 7.545 7.052 1.00 93.75 94 ILE A N 1
ATOM 781 C CA . ILE A 1 94 ? 3.995 7.344 6.250 1.00 93.75 94 ILE A CA 1
ATOM 782 C C . ILE A 1 94 ? 5.072 8.269 6.799 1.00 93.75 94 ILE A C 1
ATOM 784 O O . ILE A 1 94 ? 4.945 9.496 6.776 1.00 93.75 94 ILE A O 1
ATOM 788 N N . GLY A 1 95 ? 6.127 7.676 7.354 1.00 86.75 95 GLY A N 1
ATOM 789 C CA . GLY A 1 95 ? 7.075 8.400 8.192 1.00 86.75 95 GLY A CA 1
ATOM 790 C C . GLY A 1 95 ? 6.372 9.013 9.402 1.00 86.75 95 GLY A C 1
ATOM 791 O O . GLY A 1 95 ? 5.814 8.301 10.228 1.00 86.75 95 GLY A O 1
ATOM 792 N N . ARG A 1 96 ? 6.412 10.345 9.508 1.00 84.81 96 ARG A N 1
ATOM 793 C CA . ARG A 1 96 ? 5.780 11.116 10.596 1.00 84.81 96 ARG A CA 1
ATOM 794 C C . ARG A 1 96 ? 4.503 11.842 10.162 1.00 84.81 96 ARG A C 1
ATOM 796 O O . ARG A 1 96 ? 4.016 12.697 10.892 1.00 84.81 96 ARG A O 1
ATOM 803 N N . GLN A 1 97 ? 4.005 11.564 8.959 1.00 91.81 97 GLN A N 1
ATOM 804 C CA . GLN A 1 97 ? 2.851 12.255 8.390 1.00 91.81 97 GLN A CA 1
ATOM 805 C C . GLN A 1 97 ? 1.628 11.341 8.364 1.00 91.81 97 GLN A C 1
ATOM 807 O O . GLN A 1 97 ? 1.725 10.179 7.969 1.00 91.81 97 GLN A O 1
ATOM 812 N N . GLN A 1 98 ? 0.482 11.901 8.749 1.00 93.62 98 GLN A N 1
ATOM 813 C CA . GLN A 1 98 ? -0.815 11.235 8.712 1.00 93.62 98 GLN A CA 1
ATOM 814 C C . GLN A 1 98 ? -1.559 11.556 7.407 1.00 93.62 98 GLN A C 1
ATOM 816 O O . GLN A 1 98 ? -1.611 12.706 6.963 1.00 93.62 98 GLN A O 1
ATOM 821 N N . TYR A 1 99 ? -2.200 10.542 6.837 1.00 94.00 99 TYR A N 1
ATOM 822 C CA . TYR A 1 99 ? -2.964 10.594 5.597 1.00 94.00 99 TYR A CA 1
ATOM 823 C C . TYR A 1 99 ? -4.359 10.006 5.803 1.00 94.00 99 TYR A C 1
ATOM 825 O O . TYR A 1 99 ? -4.552 9.052 6.568 1.00 94.00 99 TYR A O 1
ATOM 833 N N . ASN A 1 100 ? -5.334 10.571 5.091 1.00 92.69 100 ASN A N 1
ATOM 834 C CA . ASN A 1 100 ? -6.620 9.923 4.889 1.00 92.69 100 ASN A CA 1
ATOM 835 C C . ASN A 1 100 ? -6.436 8.815 3.834 1.00 92.69 100 ASN A C 1
ATOM 837 O O . ASN A 1 100 ? -5.820 9.086 2.802 1.00 92.69 100 ASN A O 1
ATOM 841 N N . PRO A 1 101 ? -6.971 7.599 4.041 1.00 91.31 101 PRO A N 1
ATOM 842 C CA . PRO A 1 101 ? -6.965 6.548 3.026 1.00 91.31 101 PRO A CA 1
ATOM 843 C C . PRO A 1 101 ? -7.511 6.945 1.650 1.00 91.31 101 PRO A C 1
ATOM 845 O O . PRO A 1 101 ? -7.165 6.313 0.664 1.00 91.31 101 PRO A O 1
ATOM 848 N N . GLN A 1 102 ? -8.351 7.982 1.559 1.00 88.56 102 GLN A N 1
ATOM 849 C CA . GLN A 1 102 ? -8.840 8.487 0.268 1.00 88.56 102 GLN A CA 1
ATOM 850 C C . GLN A 1 102 ? -7.816 9.351 -0.481 1.00 88.56 102 GLN A C 1
ATOM 852 O O . GLN A 1 102 ? -7.908 9.491 -1.700 1.00 88.56 102 GLN A O 1
ATOM 857 N N . ASP A 1 103 ? -6.839 9.909 0.236 1.00 87.88 103 ASP A N 1
ATOM 858 C CA . ASP A 1 103 ? -5.809 10.775 -0.336 1.00 87.88 103 ASP A CA 1
ATOM 859 C C . ASP A 1 103 ? -4.626 9.959 -0.867 1.00 87.88 103 ASP A C 1
ATOM 861 O O . ASP A 1 103 ? -3.920 10.425 -1.748 1.00 87.88 103 ASP A O 1
ATOM 865 N N . ILE A 1 104 ? -4.402 8.749 -0.340 1.00 88.19 104 ILE A N 1
ATOM 866 C CA . ILE A 1 104 ? -3.330 7.845 -0.766 1.00 88.19 104 ILE A CA 1
ATOM 867 C C . ILE A 1 104 ? -3.926 6.572 -1.344 1.00 88.19 104 ILE A C 1
ATOM 869 O O . ILE A 1 104 ? -4.574 5.792 -0.649 1.00 88.19 104 ILE A O 1
ATOM 873 N N . LYS A 1 105 ? -3.668 6.347 -2.628 1.00 85.69 105 LYS A N 1
ATOM 874 C CA . LYS A 1 105 ? -4.087 5.129 -3.328 1.00 85.69 105 LYS A CA 1
ATOM 875 C C . LYS A 1 105 ? -3.010 4.049 -3.295 1.00 85.69 105 LYS A C 1
ATOM 877 O O . LYS A 1 105 ? -3.342 2.865 -3.228 1.00 85.69 105 LYS A O 1
ATOM 882 N N . GLU A 1 106 ? -1.746 4.459 -3.248 1.00 91.62 106 GLU A N 1
ATOM 883 C CA . GLU A 1 106 ? -0.591 3.575 -3.246 1.00 91.62 106 GLU A CA 1
ATOM 884 C C . GLU A 1 106 ? 0.547 4.101 -2.369 1.00 91.62 106 GLU A C 1
ATOM 886 O O . GLU A 1 106 ? 0.727 5.303 -2.165 1.00 91.62 106 GLU A O 1
ATOM 891 N N . PHE A 1 107 ? 1.360 3.170 -1.887 1.00 95.00 107 PHE A N 1
ATOM 892 C CA . PHE A 1 107 ? 2.605 3.435 -1.197 1.00 95.00 107 PHE A CA 1
ATOM 893 C C . PHE A 1 107 ? 3.770 2.774 -1.942 1.00 95.00 107 PHE A C 1
ATOM 895 O O . PHE A 1 107 ? 3.841 1.547 -2.065 1.00 95.00 107 PHE A O 1
ATOM 902 N N . ILE A 1 108 ? 4.699 3.593 -2.445 1.00 96.56 108 ILE A N 1
ATOM 903 C CA . ILE A 1 108 ? 5.827 3.141 -3.275 1.00 96.56 108 ILE A CA 1
ATOM 904 C C . ILE A 1 108 ? 7.020 2.766 -2.391 1.00 96.56 108 ILE A C 1
ATOM 906 O O . ILE A 1 108 ? 7.958 3.544 -2.202 1.00 96.56 108 ILE A O 1
ATOM 910 N N . VAL A 1 109 ? 6.998 1.546 -1.851 1.00 96.25 109 VAL A N 1
ATOM 911 C CA . VAL A 1 109 ? 8.013 1.024 -0.918 1.00 96.25 109 VAL A CA 1
ATOM 912 C C . VAL A 1 109 ? 9.432 1.214 -1.460 1.00 96.25 109 VAL A C 1
ATOM 914 O O . VAL A 1 109 ? 10.296 1.741 -0.756 1.00 96.25 109 VAL A O 1
ATOM 917 N N . VAL A 1 110 ? 9.665 0.862 -2.730 1.00 96.06 110 VAL A N 1
ATOM 918 C CA . VAL A 1 110 ? 11.002 0.889 -3.350 1.00 96.06 110 VAL A CA 1
ATOM 919 C C . VAL A 1 110 ? 11.616 2.295 -3.447 1.00 96.06 110 VAL A C 1
ATOM 921 O O . VAL A 1 110 ? 12.843 2.422 -3.472 1.00 96.06 110 VAL A O 1
ATOM 924 N N . ALA A 1 111 ? 10.782 3.340 -3.478 1.00 96.00 111 ALA A N 1
ATOM 925 C CA . ALA A 1 111 ? 11.199 4.741 -3.554 1.00 96.00 111 ALA A CA 1
ATOM 926 C C . ALA A 1 111 ? 11.270 5.426 -2.174 1.00 96.00 111 ALA A C 1
ATOM 928 O O . ALA A 1 111 ? 11.819 6.520 -2.066 1.00 96.00 111 ALA A O 1
ATOM 929 N N . SER A 1 112 ? 10.764 4.780 -1.115 1.00 95.38 112 SER A N 1
ATOM 930 C CA . SER A 1 112 ? 10.806 5.292 0.265 1.00 95.38 112 SER A CA 1
ATOM 931 C C . SER A 1 112 ? 11.261 4.260 1.314 1.00 95.38 112 SER A C 1
ATOM 933 O O . SER A 1 112 ? 10.536 4.003 2.285 1.00 95.38 112 SER A O 1
ATOM 935 N N . PRO A 1 113 ? 12.457 3.653 1.170 1.00 93.38 113 PRO A N 1
ATOM 936 C CA . PRO A 1 113 ? 12.985 2.703 2.147 1.00 93.38 113 PRO A CA 1
ATOM 937 C C . PRO A 1 113 ? 13.108 3.284 3.564 1.00 93.38 113 PRO A C 1
ATOM 939 O O . PRO A 1 113 ? 12.993 2.525 4.522 1.00 93.38 113 PRO A O 1
ATOM 942 N N . TYR A 1 114 ? 13.292 4.602 3.724 1.00 92.31 114 TYR A N 1
ATOM 943 C CA . TYR A 1 114 ? 13.521 5.231 5.032 1.00 92.31 114 TYR A CA 1
ATOM 944 C C . TYR A 1 114 ? 12.253 5.684 5.768 1.00 92.31 114 TYR A C 1
ATOM 946 O O . TYR A 1 114 ? 12.341 6.120 6.914 1.00 92.31 114 TYR A O 1
ATOM 954 N N . ASN A 1 115 ? 11.072 5.595 5.153 1.00 92.50 115 ASN A N 1
ATOM 955 C CA . ASN A 1 115 ? 9.817 5.835 5.867 1.00 92.50 115 ASN A CA 1
ATOM 956 C C . ASN A 1 115 ? 9.249 4.535 6.392 1.00 92.50 115 ASN A C 1
ATOM 958 O O . ASN A 1 115 ? 9.168 3.588 5.629 1.00 92.50 115 ASN A O 1
ATOM 962 N N . ASP A 1 116 ? 8.738 4.513 7.615 1.00 90.12 116 ASP A N 1
ATOM 963 C CA . ASP A 1 116 ? 7.781 3.480 8.007 1.00 90.12 116 ASP A CA 1
ATOM 964 C C . ASP A 1 116 ? 6.446 3.717 7.299 1.00 90.12 116 ASP A C 1
ATOM 966 O O . ASP A 1 116 ? 6.075 4.863 7.044 1.00 90.12 116 ASP A O 1
ATOM 970 N N . PHE A 1 117 ? 5.706 2.644 7.025 1.00 94.12 117 PHE A N 1
ATOM 971 C CA . PHE A 1 117 ? 4.300 2.723 6.645 1.00 94.12 117 PHE A CA 1
ATOM 972 C C . PHE A 1 117 ? 3.469 1.972 7.676 1.00 94.12 117 PHE A C 1
ATOM 974 O O . PHE A 1 117 ? 3.724 0.797 7.936 1.00 94.12 117 PHE A O 1
ATOM 981 N N . ARG A 1 118 ? 2.498 2.655 8.281 1.00 95.31 118 ARG A N 1
ATOM 982 C CA . ARG A 1 118 ? 1.608 2.085 9.292 1.00 95.31 118 ARG A CA 1
ATOM 983 C C . ARG A 1 118 ? 0.165 2.369 8.930 1.00 95.31 118 ARG A C 1
ATOM 985 O O . ARG A 1 118 ? -0.184 3.469 8.504 1.00 95.31 118 ARG A O 1
ATOM 992 N N . ILE A 1 119 ? -0.677 1.375 9.144 1.00 94.81 119 ILE A N 1
ATOM 993 C CA . ILE A 1 119 ? -2.124 1.483 9.036 1.00 94.81 119 ILE A CA 1
ATOM 994 C C . ILE A 1 119 ? -2.648 1.518 10.466 1.00 94.81 119 ILE A C 1
ATOM 996 O O . ILE A 1 119 ? -2.511 0.542 11.203 1.00 94.81 119 ILE A O 1
ATOM 1000 N N . ARG A 1 120 ? -3.210 2.655 10.873 1.00 94.12 120 ARG A N 1
ATOM 1001 C CA . ARG A 1 120 ? -3.760 2.850 12.214 1.00 94.12 120 ARG A CA 1
ATOM 1002 C C . ARG A 1 120 ? -5.279 2.746 12.173 1.00 94.12 120 ARG A C 1
ATOM 1004 O O . ARG A 1 120 ? -5.929 3.468 11.413 1.00 94.12 120 ARG A O 1
ATOM 1011 N N . LEU A 1 121 ? -5.823 1.879 13.019 1.00 93.00 121 LEU A N 1
ATOM 1012 C CA . LEU A 1 121 ? -7.248 1.760 13.306 1.00 93.00 121 LEU A CA 1
ATOM 1013 C C . LEU A 1 121 ? -7.497 2.418 14.662 1.00 93.00 121 LEU A C 1
ATOM 1015 O O . LEU A 1 121 ? -7.014 1.925 15.679 1.00 93.00 121 LEU A O 1
ATOM 1019 N N . THR A 1 122 ? -8.222 3.530 14.673 1.00 93.06 122 THR A N 1
ATOM 1020 C CA . THR A 1 122 ? -8.604 4.252 15.891 1.00 93.06 122 THR A CA 1
ATOM 1021 C C . THR A 1 122 ? -10.065 3.969 16.208 1.00 93.06 122 THR A C 1
ATOM 1023 O O . THR A 1 122 ? -10.940 4.235 15.387 1.00 93.06 122 THR A O 1
ATOM 1026 N N . PHE A 1 123 ? -10.326 3.452 17.402 1.00 90.38 123 PHE A N 1
ATOM 1027 C CA . PHE A 1 123 ? -11.660 3.145 17.900 1.00 90.38 123 PHE A CA 1
ATOM 1028 C C . PHE A 1 123 ? -12.266 4.405 18.522 1.00 90.38 123 PHE A C 1
ATOM 1030 O O . PHE A 1 123 ? -11.723 4.949 19.482 1.00 90.38 123 PHE A O 1
ATOM 1037 N N . LEU A 1 124 ? -13.370 4.884 17.947 1.00 90.50 124 LEU A N 1
ATOM 1038 C CA . LEU A 1 124 ? -14.083 6.092 18.390 1.00 90.50 124 LEU A CA 1
ATOM 1039 C C . LEU A 1 124 ? -14.976 5.833 19.611 1.00 90.50 124 LEU A C 1
ATOM 1041 O O . LEU A 1 124 ? -15.421 6.761 20.279 1.00 90.50 124 LEU A O 1
ATOM 1045 N N . GLU A 1 125 ? -15.222 4.562 19.901 1.00 86.62 125 GLU A N 1
ATOM 1046 C CA . GLU A 1 125 ? -15.869 4.067 21.107 1.00 86.62 125 GLU A CA 1
ATOM 1047 C C . GLU A 1 125 ? -14.986 2.966 21.703 1.00 86.62 125 GLU A C 1
ATOM 1049 O O . GLU A 1 125 ? -14.119 2.413 21.021 1.00 86.62 125 GLU A O 1
ATOM 1054 N N . LYS A 1 126 ? -15.179 2.624 22.982 1.00 80.38 126 LYS A N 1
ATOM 1055 C CA . LYS A 1 126 ? -14.412 1.538 23.604 1.00 80.38 126 LYS A CA 1
ATOM 1056 C C . LYS A 1 126 ? -14.671 0.231 22.834 1.00 80.38 126 LYS A C 1
ATOM 1058 O O . LYS A 1 126 ? -15.830 -0.180 22.761 1.00 80.38 126 LYS A O 1
ATOM 1063 N N . PRO A 1 127 ? -13.637 -0.437 22.288 1.00 76.75 127 PRO A N 1
ATOM 1064 C CA . PRO A 1 127 ? -13.858 -1.627 21.482 1.00 76.75 127 PRO A CA 1
ATOM 1065 C C . PRO A 1 127 ? -14.416 -2.767 22.330 1.00 76.75 127 PRO A C 1
ATOM 1067 O O . PRO A 1 127 ? -14.040 -2.938 23.495 1.00 76.75 127 PRO A O 1
ATOM 1070 N N . THR A 1 128 ? -15.302 -3.559 21.730 1.00 72.31 128 THR A N 1
ATOM 1071 C CA . THR A 1 128 ? -15.766 -4.813 22.320 1.00 72.31 128 THR A CA 1
ATOM 1072 C C . THR A 1 128 ? -14.600 -5.784 22.467 1.00 72.31 128 THR A C 1
ATOM 1074 O O . THR A 1 128 ? -13.684 -5.814 21.642 1.00 72.31 128 THR A O 1
ATOM 1077 N N . GLU A 1 129 ? -14.636 -6.605 23.511 1.00 74.81 129 GLU A N 1
ATOM 1078 C CA . GLU A 1 129 ? -13.706 -7.724 23.642 1.00 74.81 129 GLU A CA 1
ATOM 1079 C C . GLU A 1 129 ? -13.857 -8.672 22.442 1.00 74.81 129 GLU A C 1
ATOM 1081 O O . GLU A 1 129 ? -14.965 -8.903 21.955 1.00 74.81 129 GLU A O 1
ATOM 1086 N N . ASN A 1 130 ? -12.735 -9.219 21.971 1.00 82.12 130 ASN A N 1
ATOM 1087 C CA . ASN A 1 130 ? -12.650 -10.146 20.836 1.00 82.12 130 ASN A CA 1
ATOM 1088 C C . ASN A 1 130 ? -13.054 -9.559 19.472 1.00 82.12 130 ASN A C 1
ATOM 1090 O O . ASN A 1 130 ? -13.615 -10.264 18.633 1.00 82.12 130 ASN A O 1
ATOM 1094 N N . PHE A 1 131 ? -12.750 -8.283 19.218 1.00 85.00 131 PHE A N 1
ATOM 1095 C CA . PHE A 1 131 ? -12.961 -7.687 17.898 1.00 85.00 131 PHE A CA 1
ATOM 1096 C C . PHE A 1 131 ? -12.004 -8.295 16.857 1.00 85.00 131 PHE A C 1
ATOM 1098 O O . PHE A 1 131 ? -10.782 -8.253 17.019 1.00 85.00 131 PHE A O 1
ATOM 1105 N N . GLU A 1 132 ? -12.559 -8.853 15.783 1.00 89.94 132 GLU A N 1
ATOM 1106 C CA . GLU A 1 132 ? -11.816 -9.463 14.679 1.00 89.94 132 GLU A CA 1
ATOM 1107 C C . GLU A 1 132 ? -11.824 -8.543 13.459 1.00 89.94 132 GLU A C 1
ATOM 1109 O O . GLU A 1 132 ? -12.871 -8.023 13.076 1.00 89.94 132 GLU A O 1
ATOM 1114 N N . PHE A 1 133 ? -10.662 -8.376 12.825 1.00 90.94 133 PHE A N 1
ATOM 1115 C CA . PHE A 1 133 ? -10.564 -7.672 11.553 1.00 90.94 133 PHE A CA 1
ATOM 1116 C C . PHE A 1 133 ? -9.466 -8.239 10.655 1.00 90.94 133 PHE A C 1
ATOM 1118 O O . PHE A 1 133 ? -8.547 -8.940 11.085 1.00 90.94 133 PHE A O 1
ATOM 1125 N N . PHE A 1 134 ? -9.563 -7.899 9.380 1.00 94.75 134 PHE A N 1
ATOM 1126 C CA . PHE A 1 134 ? -8.689 -8.315 8.305 1.00 94.75 134 PHE A CA 1
ATOM 1127 C C . PHE A 1 134 ? -8.121 -7.080 7.626 1.00 94.75 134 PHE A C 1
ATOM 1129 O O . PHE A 1 134 ? -8.843 -6.121 7.370 1.00 94.75 134 PHE A O 1
ATOM 1136 N N . VAL A 1 135 ? -6.829 -7.112 7.308 1.00 94.81 135 VAL A N 1
ATOM 1137 C CA . VAL A 1 135 ? -6.191 -6.120 6.441 1.00 94.81 135 VAL A CA 1
ATOM 1138 C C . VAL A 1 135 ? -5.782 -6.808 5.150 1.00 94.81 135 VAL A C 1
ATOM 1140 O O . VAL A 1 135 ? -4.907 -7.681 5.144 1.00 94.81 135 VAL A O 1
ATOM 1143 N N . HIS A 1 136 ? -6.418 -6.400 4.060 1.00 95.44 136 HIS A N 1
ATOM 1144 C CA . HIS A 1 136 ? -6.142 -6.859 2.708 1.00 95.44 136 HIS A CA 1
ATOM 1145 C C . HIS A 1 136 ? -5.247 -5.847 2.000 1.00 95.44 136 HIS A C 1
ATOM 1147 O O . HIS A 1 136 ? -5.523 -4.650 2.028 1.00 95.44 136 HIS A O 1
ATOM 1153 N N . LEU A 1 137 ? -4.192 -6.330 1.349 1.00 96.12 137 LEU A N 1
ATOM 1154 C CA . LEU A 1 137 ? -3.245 -5.513 0.594 1.00 96.12 137 LEU A CA 1
ATOM 1155 C C . LEU A 1 137 ? -3.056 -6.125 -0.791 1.00 96.12 137 LEU A C 1
ATOM 1157 O O . LEU A 1 137 ? -2.932 -7.349 -0.900 1.00 96.12 137 LEU A O 1
ATOM 1161 N N . ARG A 1 138 ? -2.955 -5.295 -1.832 1.00 97.12 138 ARG A N 1
ATOM 1162 C CA . ARG A 1 138 ? -2.384 -5.720 -3.110 1.00 97.12 138 ARG A CA 1
ATOM 1163 C C . ARG A 1 138 ? -0.939 -5.244 -3.172 1.00 97.12 138 ARG A C 1
ATOM 1165 O O . ARG A 1 138 ? -0.635 -4.074 -2.969 1.00 97.12 138 ARG A O 1
ATOM 1172 N N . ASN A 1 139 ? -0.045 -6.184 -3.428 1.00 97.75 139 ASN A N 1
ATOM 1173 C CA . ASN A 1 139 ? 1.393 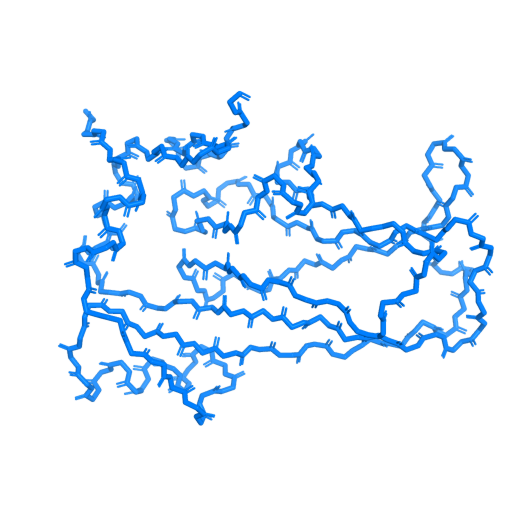-5.970 -3.418 1.00 97.75 139 ASN A CA 1
ATOM 1174 C C . ASN A 1 139 ? 1.941 -6.192 -4.821 1.00 97.75 139 ASN A C 1
ATOM 1176 O O . ASN A 1 139 ? 1.415 -7.017 -5.573 1.00 97.75 139 ASN A O 1
ATOM 1180 N N . TYR A 1 140 ? 3.013 -5.482 -5.151 1.00 97.81 140 TYR A N 1
ATOM 1181 C CA . TYR A 1 140 ? 3.666 -5.561 -6.450 1.00 97.81 140 TYR A CA 1
ATOM 1182 C C . TYR A 1 140 ? 5.097 -6.053 -6.303 1.00 97.81 140 TYR A C 1
ATOM 1184 O O . TYR A 1 140 ? 5.822 -5.633 -5.403 1.00 97.81 140 TYR A O 1
ATOM 1192 N N . ILE A 1 141 ? 5.514 -6.880 -7.252 1.00 96.38 141 ILE A N 1
ATOM 1193 C CA . ILE A 1 141 ? 6.913 -7.204 -7.521 1.00 96.38 141 ILE A CA 1
ATOM 1194 C C . ILE A 1 141 ? 7.203 -6.699 -8.926 1.00 96.38 141 ILE A C 1
ATOM 1196 O O . ILE A 1 141 ? 6.442 -6.986 -9.852 1.00 96.38 141 ILE A O 1
ATOM 1200 N N . MET A 1 142 ? 8.277 -5.938 -9.093 1.00 95.62 142 MET A N 1
ATOM 1201 C CA . MET A 1 142 ? 8.681 -5.399 -10.390 1.00 95.62 142 MET A CA 1
ATOM 1202 C C . MET A 1 142 ? 10.040 -5.927 -10.844 1.00 95.62 142 MET A C 1
ATOM 1204 O O . MET A 1 142 ? 10.797 -6.516 -10.075 1.00 95.62 142 MET A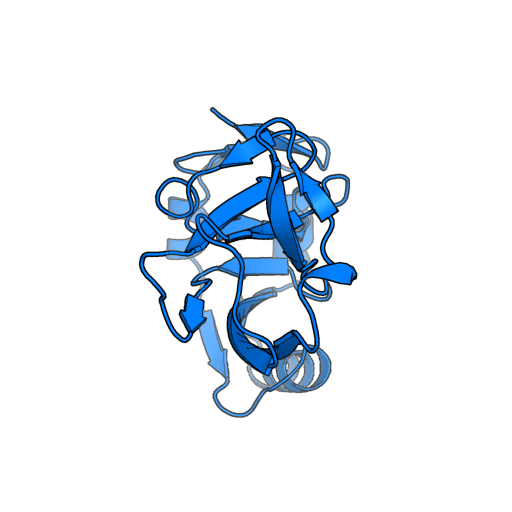 O 1
ATOM 1208 N N . ASP A 1 143 ? 10.363 -5.700 -12.107 1.00 94.69 143 ASP A N 1
ATOM 1209 C CA . ASP A 1 143 ? 11.701 -5.938 -12.631 1.00 94.69 143 ASP A CA 1
ATOM 1210 C C . ASP A 1 143 ? 12.793 -5.094 -11.924 1.00 94.69 143 ASP A C 1
ATOM 1212 O O . ASP A 1 143 ? 12.559 -3.998 -11.417 1.00 94.69 143 ASP A O 1
ATOM 1216 N N . SER A 1 144 ? 14.017 -5.624 -11.891 1.00 93.38 144 SER A N 1
ATOM 1217 C CA . SER A 1 144 ? 15.190 -5.003 -11.270 1.00 93.38 144 SER A CA 1
ATOM 1218 C C . SER A 1 144 ? 15.602 -3.654 -11.878 1.00 93.38 144 SER A C 1
ATOM 1220 O O . SER A 1 144 ? 15.999 -2.750 -11.130 1.00 93.38 144 SER A O 1
ATOM 1222 N N . GLU A 1 145 ? 15.476 -3.471 -13.194 1.00 94.81 145 GLU A N 1
ATOM 1223 C CA . GLU A 1 145 ? 15.765 -2.196 -13.854 1.00 94.81 145 GLU A CA 1
ATOM 1224 C C . GLU A 1 145 ? 14.709 -1.160 -13.466 1.00 94.81 145 GLU A C 1
ATOM 1226 O O . GLU A 1 145 ? 15.049 -0.022 -13.132 1.00 94.81 145 GLU A O 1
ATOM 1231 N N . LEU A 1 146 ? 13.435 -1.566 -13.397 1.00 95.75 146 LEU A N 1
ATOM 1232 C CA . LEU A 1 146 ? 12.346 -0.712 -12.915 1.00 95.75 146 LEU A CA 1
ATOM 1233 C C . LEU A 1 146 ? 12.538 -0.297 -11.452 1.00 95.75 146 LEU A C 1
ATOM 1235 O O . LEU A 1 146 ? 12.416 0.892 -11.144 1.00 95.75 146 LEU A O 1
ATOM 1239 N N . ARG A 1 147 ? 12.914 -1.230 -10.562 1.00 95.31 147 ARG A N 1
ATOM 1240 C CA . ARG A 1 147 ? 13.242 -0.910 -9.157 1.00 95.31 147 ARG A CA 1
ATOM 1241 C C . ARG A 1 147 ? 14.324 0.153 -9.073 1.00 95.31 147 ARG A C 1
ATOM 1243 O O . ARG A 1 147 ? 14.186 1.135 -8.344 1.00 95.31 147 ARG A O 1
ATOM 1250 N N . THR A 1 148 ? 15.403 -0.051 -9.826 1.00 95.12 148 THR A N 1
ATOM 1251 C CA . THR A 1 148 ? 16.556 0.852 -9.849 1.00 95.12 14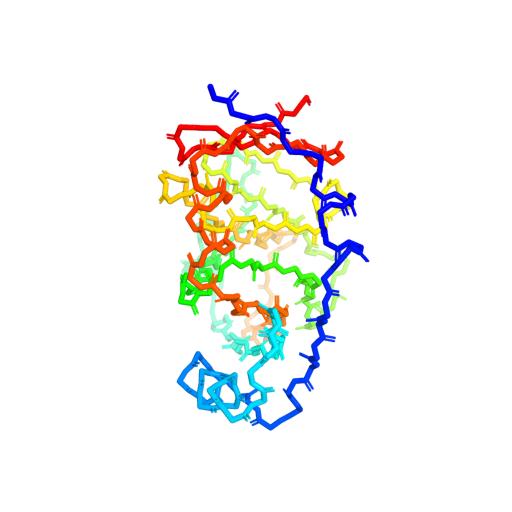8 THR A CA 1
ATOM 1252 C C . THR A 1 148 ? 16.147 2.225 -10.370 1.00 95.12 148 THR A C 1
ATOM 1254 O O . THR A 1 148 ? 16.476 3.244 -9.762 1.00 95.12 148 THR A O 1
ATOM 1257 N N . LYS A 1 149 ? 15.357 2.261 -11.448 1.00 95.50 149 LYS A N 1
ATOM 1258 C CA . LYS A 1 149 ? 14.825 3.493 -12.030 1.00 95.50 149 LYS A CA 1
ATOM 1259 C C . LYS A 1 149 ? 13.990 4.285 -11.025 1.00 95.50 149 LYS A C 1
ATOM 1261 O O . LYS A 1 149 ? 14.214 5.488 -10.897 1.00 95.50 149 LYS A O 1
ATOM 1266 N N . LEU A 1 150 ? 13.065 3.642 -10.307 1.00 96.06 150 LEU A N 1
ATOM 1267 C CA . LEU A 1 150 ? 12.234 4.316 -9.304 1.00 96.06 150 LEU A CA 1
ATOM 1268 C C . LEU A 1 150 ? 13.059 4.808 -8.111 1.00 96.06 150 LEU A C 1
ATOM 1270 O O . LEU A 1 150 ? 12.905 5.955 -7.708 1.00 96.06 150 LEU A O 1
ATOM 1274 N N . ARG A 1 151 ? 13.981 3.987 -7.592 1.00 94.31 151 ARG A N 1
ATOM 1275 C CA . ARG A 1 151 ? 14.824 4.343 -6.438 1.00 94.31 151 ARG A CA 1
ATOM 1276 C C . ARG A 1 151 ? 15.718 5.560 -6.694 1.00 94.31 151 ARG A C 1
ATOM 1278 O O . ARG A 1 151 ? 15.981 6.330 -5.777 1.00 94.31 151 ARG A O 1
ATOM 1285 N N . MET A 1 152 ? 16.202 5.718 -7.925 1.00 94.19 152 MET A N 1
ATOM 1286 C CA . MET A 1 152 ? 17.152 6.772 -8.310 1.00 94.19 152 MET A CA 1
ATOM 1287 C C . MET A 1 152 ? 16.483 8.044 -8.856 1.00 94.19 152 MET A C 1
ATOM 1289 O O . MET A 1 152 ? 17.175 8.990 -9.249 1.00 94.19 152 MET A O 1
ATOM 1293 N N . SER A 1 153 ? 15.152 8.070 -8.923 1.00 96.19 153 SER A N 1
ATOM 1294 C CA . SER A 1 153 ? 14.386 9.178 -9.491 1.00 96.19 153 SER A CA 1
ATOM 1295 C C . SER A 1 153 ? 13.620 9.935 -8.413 1.00 96.19 153 SER A C 1
ATOM 1297 O O . SER A 1 153 ? 13.308 9.400 -7.354 1.00 96.19 153 SER A O 1
ATOM 1299 N N . LYS A 1 154 ? 13.261 11.179 -8.726 1.00 97.69 154 LYS A N 1
ATOM 1300 C CA . LYS A 1 154 ? 12.162 11.868 -8.060 1.00 97.69 154 LYS A CA 1
ATOM 1301 C C . LYS A 1 154 ? 10.859 11.346 -8.646 1.00 97.69 154 LYS A C 1
ATOM 1303 O O . LYS A 1 154 ? 10.626 11.499 -9.842 1.00 97.69 154 LYS A O 1
ATOM 1308 N N . LEU A 1 155 ? 10.021 10.728 -7.835 1.00 97.12 155 LEU A N 1
ATOM 1309 C CA . LEU A 1 155 ? 8.732 10.198 -8.257 1.00 97.12 155 LEU A CA 1
ATOM 1310 C C . LEU A 1 155 ? 7.616 11.095 -7.728 1.00 97.12 155 LEU A C 1
ATOM 1312 O O . LEU A 1 155 ? 7.595 11.426 -6.547 1.00 97.12 155 LEU A O 1
ATOM 1316 N N . ILE A 1 156 ? 6.691 11.481 -8.598 1.00 96.56 156 ILE A N 1
ATOM 1317 C CA . ILE A 1 156 ? 5.541 12.317 -8.253 1.00 96.56 156 ILE A CA 1
ATOM 1318 C C . ILE A 1 156 ? 4.273 11.498 -8.487 1.00 96.56 156 ILE A C 1
ATOM 1320 O O . ILE A 1 156 ? 4.057 10.972 -9.580 1.00 96.56 156 ILE A O 1
ATOM 1324 N N . THR A 1 157 ? 3.461 11.385 -7.444 1.00 94.50 157 THR A N 1
ATOM 1325 C CA . THR A 1 157 ? 2.099 10.828 -7.460 1.00 94.50 157 THR A CA 1
ATOM 1326 C C . THR A 1 157 ? 1.094 11.971 -7.294 1.00 94.50 157 THR A C 1
ATOM 1328 O O . THR A 1 157 ? 1.495 13.127 -7.157 1.00 94.50 157 THR A O 1
ATOM 1331 N N . ASP A 1 158 ? -0.201 11.666 -7.266 1.00 91.56 158 ASP A N 1
ATOM 1332 C CA . ASP A 1 158 ? -1.234 12.688 -7.050 1.00 91.56 158 ASP A CA 1
ATOM 1333 C C . ASP A 1 158 ? -1.168 13.316 -5.640 1.00 91.56 158 ASP A C 1
ATOM 1335 O O . ASP A 1 158 ? -1.588 14.455 -5.455 1.00 91.56 158 ASP A O 1
ATOM 1339 N N . SER A 1 159 ? -0.630 12.594 -4.649 1.00 91.38 159 SER A N 1
ATOM 1340 C CA . SER A 1 159 ? -0.640 12.988 -3.229 1.00 91.38 159 SER A CA 1
ATOM 1341 C C . SER A 1 159 ? 0.742 13.164 -2.604 1.00 91.38 159 SER A C 1
ATOM 1343 O O . SER A 1 159 ? 0.876 13.760 -1.531 1.00 91.38 159 SER A O 1
ATOM 1345 N N . ASN A 1 160 ? 1.776 12.612 -3.238 1.00 94.81 160 ASN A N 1
ATOM 1346 C CA . ASN A 1 160 ? 3.101 12.465 -2.652 1.00 94.81 160 ASN A CA 1
ATOM 1347 C C . ASN A 1 160 ? 4.232 12.665 -3.652 1.00 94.81 160 ASN A C 1
ATOM 1349 O O . ASN A 1 160 ? 4.137 12.292 -4.825 1.00 94.81 160 ASN A O 1
ATOM 1353 N N . ILE A 1 161 ? 5.353 13.140 -3.122 1.00 95.50 161 ILE A N 1
ATOM 1354 C CA . ILE A 1 161 ? 6.658 13.138 -3.772 1.00 95.50 161 ILE A CA 1
ATOM 1355 C C . ILE A 1 161 ? 7.541 12.122 -3.051 1.00 95.50 161 ILE A C 1
ATOM 1357 O O . ILE A 1 161 ? 7.643 12.141 -1.825 1.00 95.50 161 ILE A O 1
ATOM 1361 N N . TYR A 1 162 ? 8.200 11.255 -3.816 1.00 96.25 162 TYR A N 1
ATOM 1362 C CA . TYR A 1 162 ? 9.218 10.337 -3.321 1.00 96.25 162 TYR A CA 1
ATOM 1363 C C . TYR A 1 162 ? 10.577 10.746 -3.891 1.00 96.25 162 TYR A C 1
ATOM 1365 O O . TYR A 1 162 ? 10.762 10.775 -5.108 1.00 96.25 162 TYR A O 1
ATOM 1373 N N . GLU A 1 163 ? 11.533 11.068 -3.027 1.00 95.12 163 GLU A N 1
ATOM 1374 C CA . GLU A 1 163 ? 12.906 11.402 -3.407 1.00 95.12 163 GLU A CA 1
ATOM 1375 C C . GLU A 1 163 ? 13.877 11.076 -2.268 1.00 95.12 163 GLU A C 1
ATOM 1377 O O . GLU A 1 163 ? 13.508 11.078 -1.095 1.00 95.12 163 GLU A O 1
ATOM 1382 N N . TYR A 1 164 ? 15.126 10.746 -2.613 1.00 93.12 164 TYR A N 1
ATOM 1383 C CA . TYR A 1 164 ? 16.192 10.420 -1.648 1.00 93.12 164 TYR A CA 1
ATOM 1384 C C . TYR A 1 164 ? 15.830 9.318 -0.639 1.00 93.12 164 TYR A C 1
ATOM 1386 O O . TYR A 1 164 ? 16.325 9.281 0.486 1.00 93.12 164 TYR A O 1
ATOM 1394 N N . GLY A 1 165 ? 14.960 8.399 -1.055 1.00 93.44 165 GLY A N 1
ATOM 1395 C CA . GLY A 1 165 ? 14.486 7.305 -0.224 1.00 93.44 165 GLY A CA 1
ATOM 1396 C C . GLY A 1 165 ? 13.428 7.699 0.810 1.00 93.44 165 GLY A C 1
ATOM 1397 O O . GLY A 1 165 ? 13.194 6.930 1.747 1.00 93.44 165 GLY A O 1
ATOM 1398 N N . VAL A 1 166 ? 12.792 8.864 0.644 1.00 94.56 166 VAL A N 1
ATOM 1399 C CA . VAL A 1 166 ? 11.758 9.408 1.531 1.00 94.56 166 VAL A CA 1
ATOM 1400 C C . VAL A 1 166 ? 10.505 9.799 0.736 1.00 94.56 166 VAL A C 1
ATOM 1402 O O . VAL A 1 166 ? 10.601 10.288 -0.382 1.00 94.56 166 VAL A O 1
ATOM 1405 N N . CYS A 1 167 ? 9.330 9.607 1.328 1.00 94.38 167 CYS A N 1
ATOM 1406 C CA . CYS A 1 167 ? 8.014 10.038 0.879 1.00 94.38 167 CYS A CA 1
ATOM 1407 C C . CYS A 1 167 ? 7.573 11.278 1.669 1.00 94.38 167 CYS A C 1
ATOM 1409 O O . CYS A 1 167 ? 7.660 11.309 2.902 1.00 94.38 167 CYS A O 1
ATOM 1411 N N . GLN A 1 168 ? 7.094 12.290 0.954 1.00 92.50 168 GLN A N 1
ATOM 1412 C CA . GLN A 1 168 ? 6.593 13.549 1.492 1.00 92.50 168 GLN A CA 1
ATOM 1413 C C . GLN A 1 168 ? 5.227 13.850 0.878 1.00 92.50 168 GLN A C 1
ATOM 1415 O O . GLN A 1 168 ? 5.014 13.608 -0.311 1.00 92.50 168 GLN A O 1
ATOM 1420 N N . LYS A 1 169 ? 4.292 14.355 1.683 1.00 91.12 169 LYS A N 1
ATOM 1421 C CA . LYS A 1 169 ? 3.007 14.869 1.197 1.00 91.12 169 LYS A CA 1
ATOM 1422 C C . LYS A 1 169 ? 3.216 16.136 0.357 1.00 91.12 169 LYS A C 1
ATOM 1424 O O . LYS A 1 169 ? 4.078 16.943 0.708 1.00 91.12 169 LYS A O 1
ATOM 1429 N N . ILE A 1 170 ? 2.442 16.280 -0.722 1.00 89.00 170 ILE A N 1
ATOM 1430 C CA . ILE A 1 170 ? 2.345 17.514 -1.529 1.00 89.00 170 ILE A CA 1
ATOM 1431 C C . ILE A 1 170 ? 1.497 18.560 -0.800 1.00 89.00 170 ILE A C 1
ATOM 1433 O O . ILE A 1 170 ? 0.481 18.167 -0.179 1.00 89.00 170 ILE A O 1
#

Secondary structure (DSSP, 8-state):
--EEEHHHHHHTS-EEE-SS--SHHHHHHHHHHH--SEEEEEEEEEEEE--GGGSEE-TTS-EEEEE-----SSEEEEEEEES--TTEEEEEEETTEEE-TTT-SEE-GGG-TTS-EEEEEEESSPPPTTEEEEEEEEEEEE-HHHHHHHHTSEEE-SSEEEETTEEEE-

Sequence (170 aa):
MNTINYNEFIKNLTIKHCNTAKNFQSALEYYVQERINMVTYNTTNKFLLFSAGFLQADENGNYFYEFIPIRDCDIIDNIKIDPIDKNIKITYHIGRQQYNPQDIKEFIVVASPYNDFRIRLTFLEKPTENFEFFVHLRNYIMDSELRTKLRMSKLITDSNIYEYGVCQKI

Organism: NCBI:txid1070528

pLDDT: mean 91.88, std 6.06, range [65.88, 97.88]